Protein AF-A0A558RAY4-F1 (afdb_monomer_lite)

Secondary structure (DSSP, 8-state):
----PPTT-SHHHHHHHHHHHHHHHHHHHHHHHHHHHHHHHHTTS--TTHHHH----HHHHHHHHHHHHHHHHHHHHHHHTT----

Sequence (86 aa):
MPQDEPIGTTVADRSLQITTALSAEVVVLRERLDIVERLAAAHGLFGPGDVDAYVPEPGVAESLAAARRAFIERIFGTMRVQAPRR

Structure (mmCIF, N/CA/C/O backbone):
data_AF-A0A558RAY4-F1
#
_entry.id   AF-A0A558RAY4-F1
#
loop_
_atom_site.group_PDB
_atom_site.id
_atom_site.type_symbol
_atom_site.label_atom_id
_atom_site.label_alt_id
_atom_site.label_comp_id
_atom_site.label_asym_id
_atom_site.label_entity_id
_atom_site.label_seq_id
_atom_site.pdbx_PDB_ins_code
_atom_site.Cartn_x
_atom_site.Cartn_y
_atom_site.Cartn_z
_atom_site.occupancy
_atom_site.B_iso_or_equiv
_atom_site.auth_seq_id
_atom_site.auth_comp_id
_atom_site.auth_asym_id
_atom_site.auth_atom_id
_atom_site.pdbx_PDB_model_num
ATOM 1 N N . MET A 1 1 ? 11.748 -2.638 -45.783 1.00 47.62 1 MET A N 1
ATOM 2 C CA . MET A 1 1 ? 10.849 -2.353 -44.644 1.00 47.62 1 MET A CA 1
ATOM 3 C C . MET A 1 1 ? 11.266 -3.301 -43.535 1.00 47.62 1 MET A C 1
ATOM 5 O O . MET A 1 1 ? 11.256 -4.489 -43.827 1.00 47.62 1 MET A O 1
ATOM 9 N N . PRO A 1 2 ? 11.714 -2.856 -42.349 1.00 51.59 2 PRO A N 1
ATOM 10 C CA . PRO A 1 2 ? 11.956 -3.798 -41.267 1.00 51.59 2 PRO A CA 1
ATOM 11 C C . PRO A 1 2 ? 10.580 -4.218 -40.742 1.00 51.59 2 PRO A C 1
ATOM 13 O O . PRO A 1 2 ? 9.910 -3.461 -40.047 1.00 51.59 2 PRO A O 1
ATOM 16 N N . GLN A 1 3 ? 10.106 -5.362 -41.219 1.00 65.25 3 GLN A N 1
ATOM 17 C CA . GLN A 1 3 ? 8.921 -6.050 -40.721 1.00 65.25 3 GLN A CA 1
ATOM 18 C C . GLN A 1 3 ? 9.453 -7.224 -39.890 1.00 65.25 3 GLN A C 1
ATOM 20 O O . GLN A 1 3 ? 10.401 -7.877 -40.326 1.00 65.25 3 GLN A O 1
ATOM 25 N N . ASP A 1 4 ? 8.864 -7.418 -38.710 1.00 67.31 4 ASP A N 1
ATOM 26 C CA . ASP A 1 4 ? 9.111 -8.494 -37.734 1.00 67.31 4 ASP A CA 1
ATOM 27 C C . ASP A 1 4 ? 10.175 -8.219 -36.656 1.00 67.31 4 ASP A C 1
ATOM 29 O O . ASP A 1 4 ? 11.051 -9.041 -36.389 1.00 67.31 4 ASP A O 1
ATOM 33 N N . GLU A 1 5 ? 10.067 -7.083 -35.958 1.00 65.56 5 GLU A N 1
ATOM 34 C CA . GLU A 1 5 ? 10.615 -7.021 -34.599 1.00 65.56 5 GLU A CA 1
ATOM 35 C C . GLU A 1 5 ? 9.663 -7.787 -33.645 1.00 65.56 5 GLU A C 1
ATOM 37 O O . GLU A 1 5 ? 8.463 -7.491 -33.636 1.00 65.56 5 GLU A O 1
ATOM 42 N N . PRO A 1 6 ? 10.134 -8.800 -32.887 1.00 70.81 6 PRO A N 1
ATOM 43 C CA . PRO A 1 6 ? 9.266 -9.611 -32.037 1.00 70.81 6 PRO A CA 1
ATOM 44 C C . PRO A 1 6 ? 8.584 -8.765 -30.955 1.00 70.81 6 PRO A C 1
ATOM 46 O O . PRO A 1 6 ? 9.238 -7.983 -30.267 1.00 70.81 6 PRO A O 1
ATOM 49 N N . ILE A 1 7 ? 7.281 -8.976 -30.743 1.00 65.94 7 ILE A N 1
ATOM 50 C CA . ILE A 1 7 ? 6.545 -8.358 -29.629 1.00 65.94 7 ILE A CA 1
ATOM 51 C C . ILE A 1 7 ? 7.283 -8.682 -28.322 1.00 65.94 7 ILE A C 1
ATOM 53 O O . ILE A 1 7 ? 7.471 -9.853 -27.990 1.00 65.94 7 ILE A O 1
ATOM 57 N N . GLY A 1 8 ? 7.709 -7.655 -27.582 1.00 69.12 8 GLY A N 1
ATOM 58 C CA . GLY A 1 8 ? 8.446 -7.824 -26.325 1.00 69.12 8 GLY A CA 1
ATOM 59 C C . GLY A 1 8 ? 9.900 -7.350 -26.342 1.00 69.12 8 GLY A C 1
ATOM 60 O O . GLY A 1 8 ? 10.507 -7.284 -25.273 1.00 69.12 8 GLY A O 1
ATOM 61 N N . THR A 1 9 ? 10.484 -7.015 -27.497 1.00 77.19 9 THR A N 1
ATOM 62 C CA . THR A 1 9 ? 11.906 -6.616 -27.574 1.00 77.19 9 THR A CA 1
ATOM 63 C C . THR A 1 9 ? 12.121 -5.112 -27.472 1.00 77.19 9 THR A C 1
ATOM 65 O O . THR A 1 9 ? 13.183 -4.663 -27.010 1.00 77.19 9 THR A O 1
ATOM 68 N N . THR A 1 10 ? 11.115 -4.314 -27.830 1.00 90.56 10 THR A N 1
ATOM 69 C CA . THR A 1 10 ? 11.228 -2.856 -27.789 1.00 90.56 10 THR A CA 1
ATOM 70 C C . THR A 1 10 ? 11.297 -2.350 -26.346 1.00 90.56 10 THR A C 1
ATOM 72 O O . THR A 1 10 ? 10.940 -3.037 -25.383 1.00 90.56 10 THR A O 1
ATOM 75 N N . VAL A 1 11 ? 11.791 -1.123 -26.164 1.00 88.56 11 VAL A N 1
ATOM 76 C CA . VAL A 1 11 ? 11.738 -0.461 -24.851 1.00 88.56 11 VAL A CA 1
ATOM 77 C C . VAL A 1 11 ? 10.284 -0.275 -24.414 1.00 88.56 11 VAL A C 1
ATOM 79 O O . VAL A 1 11 ? 9.977 -0.499 -23.249 1.00 88.56 11 VAL A O 1
ATOM 82 N N . ALA A 1 12 ? 9.389 0.059 -25.349 1.00 89.75 12 ALA A N 1
ATOM 83 C CA . ALA A 1 12 ? 7.969 0.244 -25.070 1.00 89.75 12 ALA A CA 1
ATOM 84 C C . ALA A 1 12 ? 7.308 -1.046 -24.560 1.00 89.75 12 ALA A C 1
ATOM 86 O O . ALA A 1 12 ? 6.623 -1.007 -23.540 1.00 89.75 12 ALA A O 1
ATOM 87 N N . ASP A 1 13 ? 7.576 -2.190 -25.196 1.00 88.75 13 ASP A N 1
ATOM 88 C CA . ASP A 1 13 ? 7.009 -3.471 -24.763 1.00 88.75 13 ASP A CA 1
ATOM 89 C C . ASP A 1 13 ? 7.517 -3.878 -23.378 1.00 88.75 13 ASP A C 1
ATOM 91 O O . ASP A 1 13 ? 6.743 -4.324 -22.532 1.00 88.75 13 ASP A O 1
ATOM 95 N N . ARG A 1 14 ? 8.815 -3.683 -23.111 1.00 86.12 14 ARG A N 1
ATOM 96 C CA . ARG A 1 14 ? 9.405 -3.965 -21.794 1.00 86.12 14 ARG A CA 1
ATOM 97 C C . ARG A 1 14 ? 8.852 -3.043 -20.713 1.00 86.12 14 ARG A C 1
ATOM 99 O O . ARG A 1 14 ? 8.553 -3.508 -19.616 1.00 86.12 14 ARG A O 1
ATOM 106 N N . SER A 1 15 ? 8.673 -1.758 -21.013 1.00 90.19 15 SER A N 1
ATOM 107 C CA . SER A 1 15 ? 8.012 -0.823 -20.102 1.00 90.19 15 SER A CA 1
ATOM 108 C C . SER A 1 15 ? 6.575 -1.251 -19.814 1.00 90.19 15 SER A C 1
ATOM 110 O O . SER A 1 15 ? 6.193 -1.278 -18.648 1.00 90.19 15 SER A O 1
ATOM 112 N N . LEU A 1 16 ? 5.813 -1.660 -20.833 1.00 92.69 16 LEU A N 1
ATOM 113 C CA . LEU A 1 16 ? 4.454 -2.168 -20.655 1.00 92.69 16 LEU A CA 1
ATOM 114 C C . LEU A 1 16 ? 4.433 -3.415 -19.764 1.00 92.69 16 LEU A C 1
ATOM 116 O O . LEU A 1 16 ? 3.665 -3.450 -18.809 1.00 92.69 16 LEU A O 1
ATOM 120 N N . GLN A 1 17 ? 5.313 -4.392 -20.003 1.00 91.00 17 GLN A N 1
ATOM 121 C CA . GLN A 1 17 ? 5.426 -5.594 -19.165 1.00 91.00 17 GLN A CA 1
ATOM 122 C C . GLN A 1 17 ? 5.708 -5.249 -17.696 1.00 91.00 17 GLN A C 1
ATOM 124 O O . GLN A 1 17 ? 5.037 -5.766 -16.802 1.00 91.00 17 GLN A O 1
ATOM 129 N N . ILE A 1 18 ? 6.661 -4.344 -17.442 1.00 91.44 18 ILE A N 1
ATOM 130 C CA . ILE A 1 18 ? 6.989 -3.884 -16.086 1.00 91.44 18 ILE A CA 1
ATOM 131 C C . ILE A 1 18 ? 5.783 -3.186 -15.451 1.00 91.44 18 ILE A C 1
ATOM 133 O O . ILE A 1 18 ? 5.429 -3.491 -14.314 1.00 91.44 18 ILE A O 1
ATOM 137 N N . THR A 1 19 ? 5.120 -2.276 -16.167 1.00 94.88 19 THR A N 1
ATOM 138 C CA . THR A 1 19 ? 3.945 -1.561 -15.654 1.00 94.88 19 THR A CA 1
ATOM 139 C C . THR A 1 19 ? 2.782 -2.510 -15.373 1.00 94.88 19 THR A C 1
ATOM 141 O O . THR A 1 19 ? 2.123 -2.360 -14.345 1.00 94.88 19 THR A O 1
ATOM 144 N N . THR A 1 20 ? 2.542 -3.512 -16.219 1.00 95.44 20 THR A N 1
ATOM 145 C CA . THR A 1 20 ? 1.517 -4.534 -15.981 1.00 95.44 20 THR A CA 1
ATOM 146 C C . THR A 1 20 ? 1.835 -5.358 -14.735 1.00 95.44 20 THR A C 1
ATOM 148 O O . THR A 1 20 ? 0.960 -5.516 -13.885 1.00 95.44 20 THR A O 1
ATOM 151 N N . ALA A 1 21 ? 3.081 -5.817 -14.577 1.00 95.19 21 ALA A N 1
ATOM 152 C CA . ALA A 1 21 ? 3.502 -6.550 -13.384 1.00 95.19 21 ALA A CA 1
ATOM 153 C C . ALA A 1 21 ? 3.345 -5.700 -12.111 1.00 95.19 21 ALA A C 1
ATOM 155 O O . ALA A 1 21 ? 2.744 -6.145 -11.138 1.00 95.19 21 ALA A O 1
ATOM 156 N N . LEU A 1 22 ? 3.792 -4.440 -12.139 1.00 96.44 22 LEU A N 1
ATOM 157 C CA . LEU A 1 22 ? 3.618 -3.514 -11.017 1.00 96.44 22 LEU A CA 1
ATOM 158 C C . LEU A 1 22 ? 2.142 -3.240 -10.707 1.00 96.44 22 LEU A C 1
ATOM 160 O O . LEU A 1 22 ? 1.780 -3.115 -9.543 1.00 96.44 22 LEU A O 1
ATOM 164 N N . SER A 1 23 ? 1.280 -3.166 -11.723 1.00 97.19 23 SER A N 1
ATOM 165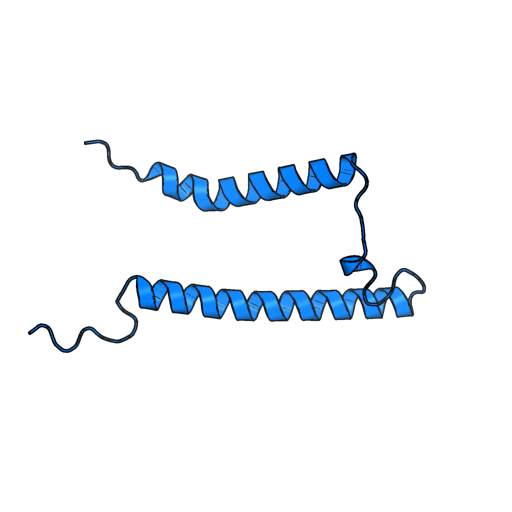 C CA . SER A 1 23 ? -0.160 -2.961 -11.522 1.00 97.19 23 SER A CA 1
ATOM 166 C C . SER A 1 23 ? -0.796 -4.136 -10.778 1.00 97.19 23 SER A C 1
ATOM 168 O O . SER A 1 23 ? -1.624 -3.914 -9.897 1.00 97.19 23 SER A O 1
ATOM 170 N N . ALA A 1 24 ? -0.381 -5.371 -11.081 1.00 97.00 24 ALA A N 1
ATOM 171 C CA . ALA A 1 24 ? -0.831 -6.554 -10.350 1.00 97.00 24 ALA A CA 1
ATOM 172 C C . ALA A 1 24 ? -0.418 -6.490 -8.869 1.00 97.00 24 ALA A C 1
ATOM 174 O O . ALA A 1 24 ? -1.252 -6.686 -7.987 1.00 97.00 24 ALA A O 1
ATOM 175 N N . GLU A 1 25 ? 0.831 -6.113 -8.584 1.00 97.88 25 GLU A N 1
ATOM 176 C CA . GLU A 1 25 ? 1.306 -5.936 -7.204 1.00 97.88 25 GLU A CA 1
ATOM 177 C C . GLU A 1 25 ? 0.559 -4.812 -6.464 1.00 97.88 25 GLU A C 1
ATOM 179 O O . GLU A 1 25 ? 0.239 -4.945 -5.284 1.00 97.88 25 GLU A O 1
ATOM 184 N N . VAL A 1 26 ? 0.217 -3.711 -7.146 1.00 97.75 26 VAL A N 1
ATOM 185 C CA . VAL A 1 26 ? -0.587 -2.622 -6.562 1.00 97.75 26 VAL A CA 1
ATOM 186 C C . VAL A 1 26 ? -1.984 -3.105 -6.166 1.00 97.75 26 VAL A C 1
ATOM 188 O O . VAL A 1 26 ? -2.469 -2.729 -5.097 1.00 97.75 26 VAL A O 1
ATOM 191 N N . VAL A 1 27 ? -2.623 -3.951 -6.981 1.00 98.06 27 VAL A N 1
ATOM 192 C CA . VAL A 1 27 ? -3.926 -4.548 -6.641 1.00 98.06 27 VAL A CA 1
ATOM 193 C C . VAL A 1 27 ? -3.808 -5.403 -5.380 1.00 98.06 27 VAL A C 1
ATOM 195 O O . VAL A 1 27 ? -4.574 -5.191 -4.442 1.00 98.06 27 VAL A O 1
ATOM 198 N N . VAL A 1 28 ? -2.799 -6.275 -5.299 1.00 98.25 28 VAL A N 1
ATOM 199 C CA . VAL A 1 28 ? -2.555 -7.113 -4.111 1.00 98.25 28 VAL A CA 1
ATOM 200 C C . VAL A 1 28 ? -2.316 -6.258 -2.863 1.00 98.25 28 VAL A C 1
ATOM 202 O O . VAL A 1 28 ? -2.841 -6.556 -1.791 1.00 98.25 28 VAL A O 1
ATOM 205 N N . LEU A 1 29 ? -1.547 -5.170 -2.966 1.00 97.44 29 LEU A N 1
ATOM 206 C CA . LEU A 1 29 ? -1.337 -4.257 -1.838 1.00 97.44 29 LEU A CA 1
ATOM 207 C C . LEU A 1 29 ? -2.638 -3.579 -1.391 1.00 97.44 29 LEU A C 1
ATOM 209 O O . LEU A 1 29 ? -2.862 -3.448 -0.188 1.00 97.44 29 LEU A O 1
ATOM 213 N N . ARG A 1 30 ? -3.508 -3.190 -2.330 1.00 96.81 30 ARG A N 1
ATOM 214 C CA . ARG A 1 30 ? -4.815 -2.599 -2.016 1.00 96.81 30 ARG A CA 1
ATOM 215 C C . ARG A 1 30 ? -5.739 -3.595 -1.316 1.00 96.81 30 ARG A C 1
ATOM 217 O O . ARG A 1 30 ? -6.353 -3.242 -0.316 1.00 96.81 30 ARG A O 1
ATOM 224 N N . GLU A 1 31 ? -5.794 -4.836 -1.791 1.00 97.88 31 GLU A N 1
ATOM 225 C CA . GLU A 1 31 ? -6.553 -5.914 -1.140 1.00 97.88 31 GLU A CA 1
ATOM 226 C C . GLU A 1 31 ? -6.039 -6.177 0.278 1.00 97.88 31 GLU A C 1
ATOM 228 O O . GLU A 1 31 ? -6.818 -6.313 1.219 1.00 97.88 31 GLU A O 1
ATOM 233 N N . ARG A 1 32 ? -4.714 -6.188 0.461 1.00 98.06 32 ARG A N 1
ATOM 234 C CA . ARG A 1 32 ? -4.110 -6.348 1.787 1.00 98.06 32 ARG A CA 1
ATOM 235 C C . ARG A 1 32 ? -4.473 -5.210 2.740 1.00 98.06 32 ARG A C 1
ATOM 237 O O . ARG A 1 32 ? -4.664 -5.489 3.919 1.00 98.06 32 ARG A O 1
ATOM 244 N N . LEU A 1 33 ? -4.565 -3.967 2.266 1.00 97.69 33 LEU A N 1
ATOM 245 C CA . LEU A 1 33 ? -5.003 -2.835 3.091 1.00 97.69 33 LEU A CA 1
ATOM 246 C C . LEU A 1 33 ? -6.468 -2.982 3.526 1.00 97.69 33 LEU A C 1
ATOM 248 O O . LEU A 1 33 ? -6.738 -2.860 4.717 1.00 97.69 33 LEU A O 1
ATOM 252 N N . ASP A 1 34 ? -7.377 -3.347 2.615 1.00 97.81 34 ASP A N 1
ATOM 253 C CA . ASP A 1 34 ? -8.789 -3.611 2.956 1.00 97.81 34 ASP A CA 1
ATOM 254 C C . ASP A 1 34 ? -8.917 -4.748 3.987 1.00 97.81 34 ASP A C 1
ATOM 256 O O . ASP A 1 34 ? -9.654 -4.636 4.967 1.00 97.81 34 ASP A O 1
ATOM 260 N N . ILE A 1 35 ? -8.133 -5.823 3.839 1.00 98.31 35 ILE A N 1
ATOM 261 C CA . ILE A 1 35 ? -8.087 -6.911 4.828 1.00 98.31 35 ILE A CA 1
ATOM 262 C C . ILE A 1 35 ? -7.598 -6.401 6.189 1.00 98.31 35 ILE A C 1
ATOM 264 O O . ILE A 1 35 ? -8.175 -6.761 7.215 1.00 98.31 35 ILE A O 1
ATOM 268 N N . VAL A 1 36 ? -6.555 -5.565 6.223 1.00 98.50 36 VAL A N 1
ATOM 269 C CA . VAL A 1 36 ? -6.043 -4.978 7.472 1.00 98.50 36 VAL A CA 1
ATOM 270 C C . VAL A 1 36 ? -7.106 -4.117 8.153 1.00 98.50 36 VAL A C 1
ATOM 272 O O . VAL A 1 36 ? -7.300 -4.272 9.356 1.00 98.50 36 VAL A O 1
ATOM 275 N N . GLU A 1 37 ? -7.826 -3.270 7.416 1.00 98.38 37 GLU A N 1
ATOM 276 C CA . GLU A 1 37 ? -8.917 -2.452 7.965 1.00 98.38 37 GLU A CA 1
ATOM 277 C C . GLU A 1 37 ? -10.066 -3.313 8.507 1.00 98.38 37 GLU A C 1
ATOM 279 O O . GLU A 1 37 ? -10.594 -3.052 9.587 1.00 98.38 37 GLU A O 1
ATOM 284 N N . ARG A 1 38 ? -10.431 -4.396 7.811 1.00 98.25 38 ARG A N 1
ATOM 285 C CA . ARG A 1 38 ? -11.454 -5.340 8.296 1.00 98.25 38 ARG A CA 1
ATOM 286 C C . ARG A 1 38 ? -11.019 -6.069 9.563 1.00 98.25 38 ARG A C 1
ATOM 288 O O . ARG A 1 38 ? -11.832 -6.251 10.469 1.00 98.25 38 ARG A O 1
ATOM 295 N N . LEU A 1 39 ? -9.756 -6.488 9.637 1.00 98.62 39 LEU A N 1
ATOM 296 C CA . LEU A 1 39 ? -9.197 -7.109 10.839 1.00 98.62 39 LEU A CA 1
ATOM 297 C C . LEU A 1 39 ? -9.152 -6.105 11.997 1.00 98.62 39 LEU A C 1
ATOM 299 O O . LEU A 1 39 ? -9.567 -6.437 13.104 1.00 98.62 39 LEU A O 1
ATOM 303 N N . ALA A 1 40 ? -8.718 -4.870 11.745 1.00 98.50 40 ALA A N 1
ATOM 304 C CA . ALA A 1 40 ? -8.717 -3.797 12.734 1.00 98.50 40 ALA A CA 1
ATOM 305 C C . ALA A 1 40 ? -10.132 -3.531 13.279 1.00 98.50 40 ALA A C 1
ATOM 307 O O . ALA A 1 40 ? -10.311 -3.463 14.499 1.00 98.50 40 ALA A O 1
ATOM 308 N N . ALA A 1 41 ? -11.145 -3.503 12.406 1.00 98.38 41 ALA A N 1
ATOM 309 C CA . ALA A 1 41 ? -12.541 -3.331 12.798 1.00 98.38 41 ALA A CA 1
ATOM 310 C C . ALA A 1 41 ? -13.035 -4.481 13.684 1.00 98.38 41 ALA A C 1
ATOM 312 O O . ALA A 1 41 ? -13.684 -4.243 14.702 1.00 98.38 41 ALA A O 1
ATOM 313 N N . ALA A 1 42 ? -12.688 -5.727 13.342 1.00 98.50 42 ALA A N 1
ATOM 314 C CA . ALA A 1 42 ? -13.026 -6.900 14.149 1.00 98.50 42 ALA A CA 1
ATOM 315 C C . ALA A 1 42 ? -12.415 -6.846 15.564 1.00 98.50 42 ALA A C 1
ATOM 317 O O . ALA A 1 42 ? -12.962 -7.435 16.495 1.00 98.50 42 ALA A O 1
ATOM 318 N N . HIS A 1 43 ? -11.315 -6.108 15.733 1.00 98.25 43 HIS A N 1
ATOM 319 C CA . HIS A 1 43 ? -10.663 -5.856 17.016 1.00 98.25 43 HIS A CA 1
ATOM 320 C C . HIS A 1 43 ? -11.070 -4.527 17.679 1.00 98.25 43 HIS A C 1
ATOM 322 O O . HIS A 1 43 ? -10.507 -4.175 18.715 1.00 98.25 43 HIS A O 1
ATOM 328 N N . GLY A 1 44 ? -12.046 -3.798 17.127 1.00 97.88 44 GLY A N 1
ATOM 329 C CA . GLY A 1 44 ? -12.541 -2.538 17.693 1.00 97.88 44 GLY A CA 1
ATOM 330 C C . GLY A 1 44 ? -11.563 -1.364 17.582 1.00 97.88 44 GLY A C 1
ATOM 331 O O . GLY A 1 44 ? -11.587 -0.477 18.432 1.00 97.88 44 GLY A O 1
ATOM 332 N N . LEU A 1 45 ? -10.679 -1.381 16.579 1.00 98.19 45 LEU A N 1
ATOM 333 C CA . LEU A 1 45 ? -9.742 -0.295 16.282 1.00 98.19 45 LEU A CA 1
ATOM 334 C C . LEU A 1 45 ? -10.366 0.669 15.251 1.00 98.19 45 LEU A C 1
ATOM 336 O O . LEU A 1 45 ? -11.382 1.294 15.536 1.00 98.19 45 LEU A O 1
ATOM 340 N N . PHE A 1 46 ? -9.773 0.787 14.064 1.00 97.69 46 PHE A N 1
ATOM 341 C CA . PHE A 1 46 ? -10.304 1.531 12.915 1.00 97.69 46 PHE A CA 1
ATOM 342 C C . PHE A 1 46 ? -10.945 0.568 11.907 1.00 97.69 46 PHE A C 1
ATOM 344 O O . PHE A 1 46 ? -10.711 -0.640 11.976 1.00 97.69 46 PHE A O 1
ATOM 351 N N . GLY A 1 47 ? -11.757 1.082 10.988 1.00 97.00 47 GLY A N 1
ATOM 352 C CA . GLY A 1 47 ? -12.496 0.295 10.009 1.00 97.00 47 GLY A CA 1
ATOM 353 C C . GLY A 1 47 ? -12.280 0.709 8.555 1.00 97.00 47 GLY A C 1
ATOM 354 O O . GLY A 1 47 ? -11.415 1.526 8.252 1.00 97.00 47 GLY A O 1
ATOM 355 N N . PRO A 1 48 ? -13.043 0.090 7.634 1.00 96.94 48 PRO A N 1
ATOM 356 C CA . PRO A 1 48 ? -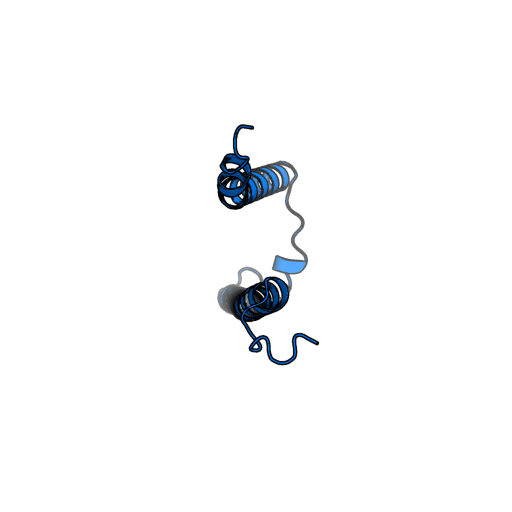12.884 0.312 6.202 1.00 96.94 48 PRO A CA 1
ATOM 357 C C . PRO A 1 48 ? -13.036 1.783 5.813 1.00 96.94 48 PRO A C 1
ATOM 359 O O . PRO A 1 48 ? -14.048 2.408 6.136 1.00 96.94 48 PRO A O 1
ATOM 362 N N . GLY A 1 49 ? -12.061 2.304 5.069 1.00 95.31 49 GLY A N 1
ATOM 363 C CA . GLY A 1 49 ? -12.045 3.684 4.582 1.00 95.31 49 GLY A CA 1
ATOM 364 C C . GLY A 1 49 ? -11.428 4.695 5.551 1.00 95.31 49 GLY A C 1
ATOM 365 O O . GLY A 1 49 ? -11.199 5.836 5.146 1.00 95.31 49 GLY A O 1
ATOM 366 N N . ASP A 1 50 ? -11.101 4.303 6.785 1.00 97.19 50 ASP A N 1
ATOM 367 C CA . ASP A 1 50 ? -10.409 5.190 7.723 1.00 97.19 50 ASP A CA 1
ATOM 368 C C . ASP A 1 50 ? -8.981 5.495 7.248 1.00 97.19 50 ASP A C 1
ATOM 370 O O . ASP A 1 50 ? -8.503 6.614 7.436 1.00 97.19 50 ASP A O 1
ATOM 374 N N . VAL A 1 51 ? -8.303 4.548 6.582 1.00 95.19 51 VAL A N 1
ATOM 375 C CA . VAL A 1 51 ? -6.973 4.785 5.991 1.00 95.19 51 VAL A CA 1
ATOM 376 C C . VAL A 1 51 ? -7.049 5.809 4.857 1.00 95.19 51 VAL A C 1
ATOM 378 O O . VAL A 1 51 ? -6.189 6.685 4.771 1.00 95.19 51 VAL A O 1
ATOM 381 N N . ASP A 1 52 ? -8.080 5.736 4.013 1.00 94.75 52 ASP A N 1
ATOM 382 C CA . ASP A 1 52 ? -8.277 6.669 2.894 1.00 94.75 52 ASP A CA 1
ATOM 383 C C . ASP A 1 52 ? -8.682 8.074 3.375 1.00 94.75 52 ASP A C 1
ATOM 385 O O . ASP A 1 52 ? -8.318 9.077 2.756 1.00 94.75 52 ASP A O 1
ATOM 389 N N . ALA A 1 53 ? -9.418 8.160 4.487 1.00 96.31 53 ALA A N 1
ATOM 390 C CA . ALA A 1 53 ? -9.828 9.419 5.107 1.00 96.31 53 ALA A CA 1
ATOM 391 C C . ALA A 1 53 ? -8.757 10.026 6.032 1.00 96.31 53 ALA A C 1
ATOM 393 O O . ALA A 1 53 ? -8.902 11.171 6.471 1.00 96.31 53 ALA A O 1
ATOM 394 N N . TYR A 1 54 ? -7.695 9.281 6.348 1.00 95.88 54 TYR A N 1
ATOM 395 C CA . TYR A 1 54 ? -6.680 9.711 7.298 1.00 95.88 54 TYR A CA 1
ATOM 396 C C . TYR A 1 54 ? -5.928 10.954 6.807 1.00 95.88 54 TYR A C 1
ATOM 398 O O . TYR A 1 54 ? -5.240 10.942 5.784 1.00 95.88 54 TYR A O 1
ATOM 406 N N . VAL A 1 55 ? -6.003 12.026 7.599 1.00 96.50 55 VAL A N 1
ATOM 407 C CA . VAL A 1 55 ? -5.216 13.243 7.398 1.00 96.50 55 VAL A CA 1
ATOM 408 C C . VAL A 1 55 ? -4.060 13.240 8.402 1.00 96.50 55 VAL A C 1
ATOM 410 O O . VAL A 1 55 ? -4.303 13.364 9.603 1.00 96.50 55 VAL A O 1
ATOM 413 N N . PRO A 1 56 ? -2.802 13.084 7.953 1.00 94.81 56 PRO A N 1
ATOM 414 C CA . PRO A 1 56 ? -1.662 13.079 8.854 1.00 94.81 56 PRO A CA 1
ATOM 415 C C . PRO A 1 56 ? -1.421 14.464 9.456 1.00 94.81 56 PRO A C 1
ATOM 417 O O . PRO A 1 56 ? -1.440 15.476 8.755 1.00 94.81 56 PRO A O 1
ATOM 420 N N . GLU A 1 57 ? -1.091 14.485 10.744 1.00 97.06 57 GLU A N 1
ATOM 421 C CA . GLU A 1 57 ? -0.555 15.673 11.411 1.00 97.06 57 GLU A CA 1
ATOM 422 C C . GLU A 1 57 ? 0.734 16.155 10.715 1.00 97.06 57 GLU A C 1
ATOM 424 O O . GLU A 1 57 ? 1.476 15.327 10.166 1.00 97.06 57 GLU A O 1
ATOM 429 N N . PRO A 1 58 ? 1.072 17.460 10.769 1.00 94.25 58 PRO A N 1
ATOM 430 C CA . PRO A 1 58 ? 2.183 18.030 10.002 1.00 94.25 58 PRO A CA 1
ATOM 431 C C . PRO A 1 58 ? 3.511 17.265 10.133 1.00 94.25 58 PRO A C 1
ATOM 433 O O . PRO A 1 58 ? 4.140 16.943 9.126 1.00 94.25 58 PRO A O 1
ATOM 436 N N . GLY A 1 59 ? 3.901 16.869 11.350 1.00 96.00 59 GLY A N 1
ATOM 437 C CA . GLY A 1 59 ? 5.142 16.112 11.569 1.00 96.00 59 GLY A CA 1
ATOM 438 C C . GLY A 1 59 ? 5.128 14.701 10.960 1.00 96.00 59 GLY A C 1
ATOM 439 O O . GLY A 1 59 ? 6.152 14.215 10.475 1.00 96.00 59 GLY A O 1
ATOM 440 N N . VAL A 1 60 ? 3.963 14.045 10.927 1.00 96.69 60 VAL A N 1
ATOM 441 C CA . VAL A 1 60 ? 3.798 12.737 10.272 1.00 96.69 60 VAL A CA 1
ATOM 442 C C . VAL A 1 60 ? 3.876 12.905 8.756 1.00 96.69 60 VAL A C 1
ATOM 444 O O . VAL A 1 60 ? 4.578 12.143 8.089 1.00 96.69 60 VAL A O 1
ATOM 447 N N . ALA A 1 61 ? 3.225 13.934 8.209 1.00 95.44 61 ALA A N 1
ATOM 448 C CA . ALA A 1 61 ? 3.260 14.241 6.782 1.00 95.44 61 ALA A CA 1
ATOM 449 C C . ALA A 1 61 ? 4.691 14.519 6.284 1.00 95.44 61 ALA A C 1
ATOM 451 O O . ALA A 1 61 ? 5.104 13.978 5.255 1.00 95.44 61 ALA A O 1
ATOM 452 N N . GLU A 1 62 ? 5.474 15.301 7.033 1.00 96.81 62 GLU A N 1
ATOM 453 C CA . GLU A 1 62 ? 6.881 15.584 6.724 1.00 96.81 62 GLU A CA 1
ATOM 454 C C . GLU A 1 62 ? 7.740 14.314 6.714 1.00 96.81 62 GLU A C 1
ATOM 456 O O . GLU A 1 62 ? 8.514 14.091 5.776 1.00 96.81 62 GLU A O 1
ATOM 461 N N . SER A 1 63 ? 7.567 13.446 7.715 1.00 96.44 63 SER A N 1
ATOM 462 C CA . SER A 1 63 ? 8.263 12.157 7.795 1.00 96.44 63 SER A CA 1
ATOM 463 C C . SER A 1 63 ? 7.936 11.258 6.596 1.00 96.44 63 SER A C 1
ATOM 465 O O . SER A 1 63 ? 8.839 10.733 5.935 1.00 96.44 63 SER A O 1
ATOM 467 N N . LEU A 1 64 ? 6.653 11.150 6.233 1.00 95.81 64 LEU A N 1
ATOM 468 C CA . LEU A 1 64 ? 6.206 10.388 5.063 1.00 95.81 64 LEU A CA 1
ATOM 469 C C . LEU A 1 64 ? 6.768 10.958 3.753 1.00 95.81 64 LEU A C 1
ATOM 471 O O . LEU A 1 64 ? 7.187 10.199 2.874 1.00 95.81 64 LEU A O 1
ATOM 475 N N . ALA A 1 65 ? 6.820 12.285 3.614 1.00 95.56 65 ALA A N 1
ATOM 476 C CA . ALA A 1 65 ? 7.402 12.944 2.448 1.00 95.56 65 ALA A CA 1
ATOM 477 C C . ALA A 1 65 ? 8.915 12.685 2.340 1.00 95.56 65 ALA A C 1
ATOM 479 O O . ALA A 1 65 ? 9.417 12.373 1.254 1.00 95.56 65 ALA A O 1
ATOM 480 N N . ALA A 1 66 ? 9.641 12.752 3.458 1.00 96.75 66 ALA A N 1
ATOM 481 C CA . ALA A 1 66 ? 11.068 12.450 3.509 1.00 96.75 66 ALA A CA 1
ATOM 482 C C . ALA A 1 66 ? 11.353 10.984 3.149 1.00 96.75 66 ALA A C 1
ATOM 484 O O . ALA A 1 66 ? 12.217 10.718 2.309 1.00 96.75 66 ALA A O 1
ATOM 485 N N . ALA A 1 67 ? 10.584 10.046 3.709 1.00 95.56 67 ALA A N 1
ATOM 486 C CA . ALA A 1 67 ? 10.690 8.624 3.397 1.00 95.56 67 ALA A CA 1
ATOM 487 C C . ALA A 1 67 ? 10.408 8.341 1.913 1.00 95.56 67 ALA A C 1
ATOM 489 O O . ALA A 1 67 ? 11.170 7.620 1.264 1.00 95.56 67 ALA A O 1
ATOM 490 N N . ARG A 1 68 ? 9.367 8.964 1.340 1.00 95.12 68 ARG A N 1
ATOM 491 C CA . ARG A 1 68 ? 9.041 8.854 -0.091 1.00 95.12 68 ARG A CA 1
ATOM 492 C C . ARG A 1 68 ? 10.175 9.375 -0.970 1.00 95.12 68 ARG A C 1
ATOM 494 O O . ARG A 1 68 ? 10.554 8.708 -1.930 1.00 95.12 68 ARG A O 1
ATOM 501 N N . ARG A 1 69 ? 10.753 10.533 -0.636 1.00 95.00 69 ARG A N 1
ATOM 502 C CA . ARG A 1 69 ? 11.895 11.095 -1.372 1.00 95.00 69 ARG A CA 1
ATOM 503 C C . ARG A 1 69 ? 13.117 10.181 -1.300 1.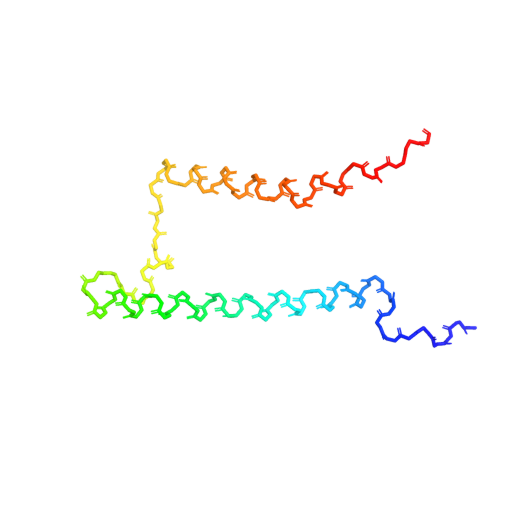00 95.00 69 ARG A C 1
ATOM 505 O O . ARG A 1 69 ? 13.709 9.900 -2.334 1.00 95.00 69 ARG A O 1
ATOM 512 N N . ALA A 1 70 ? 13.453 9.662 -0.119 1.00 93.56 70 ALA A N 1
ATOM 513 C CA . ALA A 1 70 ? 14.566 8.726 0.050 1.00 93.56 70 ALA A CA 1
ATOM 514 C C . ALA A 1 70 ? 14.360 7.424 -0.746 1.00 93.56 70 ALA A C 1
ATOM 516 O O . ALA A 1 70 ? 15.304 6.891 -1.328 1.00 93.56 70 ALA A O 1
ATOM 517 N N . PHE A 1 71 ? 13.123 6.926 -0.808 1.00 90.56 71 PHE A N 1
ATOM 518 C CA . PHE A 1 71 ? 12.769 5.763 -1.618 1.00 90.56 71 PHE A CA 1
ATOM 519 C C . PHE A 1 71 ? 12.979 6.018 -3.117 1.00 90.56 71 PHE A C 1
ATOM 521 O O . PHE A 1 71 ? 13.616 5.208 -3.790 1.00 90.56 71 PHE A O 1
ATOM 528 N N . ILE A 1 72 ? 12.491 7.157 -3.622 1.00 90.50 72 ILE A N 1
ATOM 529 C CA . ILE A 1 72 ? 12.675 7.571 -5.020 1.00 90.50 72 ILE A CA 1
ATOM 530 C C . ILE A 1 72 ? 14.168 7.725 -5.331 1.00 90.50 72 ILE A C 1
ATOM 532 O O . ILE A 1 72 ? 14.644 7.142 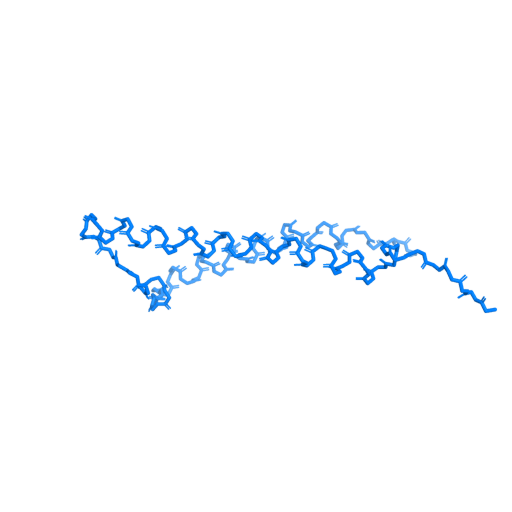-6.300 1.00 90.50 72 ILE A O 1
ATOM 536 N N . GLU A 1 73 ? 14.936 8.419 -4.492 1.00 91.31 73 GLU A N 1
ATOM 537 C CA . GLU A 1 73 ? 16.384 8.570 -4.694 1.00 91.31 73 GLU A CA 1
ATOM 538 C C . GLU A 1 73 ? 17.120 7.226 -4.696 1.00 91.31 73 GLU A C 1
ATOM 540 O O . GLU A 1 73 ? 18.016 7.015 -5.506 1.00 91.31 73 GLU A O 1
ATOM 545 N N . ARG A 1 74 ? 16.721 6.260 -3.862 1.00 87.44 74 ARG A N 1
ATOM 546 C CA . ARG A 1 74 ? 17.320 4.918 -3.888 1.00 87.44 74 ARG A CA 1
ATOM 547 C C . ARG A 1 74 ? 17.054 4.181 -5.203 1.00 87.44 74 ARG A C 1
ATOM 549 O O . ARG A 1 74 ? 17.941 3.485 -5.691 1.00 87.44 74 ARG A O 1
ATOM 556 N N . ILE A 1 75 ? 15.856 4.317 -5.772 1.00 84.56 75 ILE A N 1
ATOM 557 C CA . ILE A 1 75 ? 15.496 3.661 -7.038 1.00 84.56 75 ILE A CA 1
ATOM 558 C C . ILE A 1 75 ? 16.150 4.366 -8.228 1.00 84.56 75 ILE A C 1
ATOM 560 O O . ILE A 1 75 ? 16.756 3.715 -9.074 1.00 84.56 75 ILE A O 1
ATOM 564 N N . PHE A 1 76 ? 16.036 5.691 -8.300 1.00 82.38 76 PHE A N 1
ATOM 565 C CA . PHE A 1 76 ? 16.420 6.476 -9.475 1.00 82.38 76 PHE A CA 1
ATOM 566 C C . PHE A 1 76 ? 17.849 7.027 -9.406 1.00 82.38 76 PHE A C 1
ATOM 568 O O . PHE A 1 76 ? 18.454 7.300 -10.444 1.00 82.38 76 PHE A O 1
ATOM 575 N N . GLY A 1 77 ? 18.428 7.156 -8.214 1.00 73.25 77 GLY A N 1
ATOM 576 C CA . GLY A 1 77 ? 19.802 7.618 -8.020 1.00 73.25 77 GLY A CA 1
ATOM 577 C C . GLY A 1 77 ? 20.833 6.696 -8.672 1.00 73.25 77 GLY A C 1
ATOM 578 O O . GLY A 1 77 ? 21.831 7.178 -9.201 1.00 73.25 77 GLY A O 1
ATOM 579 N N . THR A 1 78 ? 20.558 5.389 -8.745 1.00 64.75 78 THR A N 1
ATOM 580 C CA . THR A 1 78 ? 21.411 4.415 -9.452 1.00 64.75 78 THR A CA 1
ATOM 581 C C . THR A 1 78 ? 21.422 4.634 -10.968 1.00 64.75 78 THR A C 1
ATOM 583 O O . THR A 1 78 ? 22.462 4.470 -11.602 1.00 64.75 78 THR A O 1
ATOM 586 N N . MET A 1 79 ? 20.306 5.089 -11.551 1.00 60.62 79 MET A N 1
ATOM 587 C CA . MET A 1 79 ? 20.204 5.390 -12.984 1.00 60.62 79 MET A CA 1
ATOM 588 C C . MET A 1 79 ? 20.907 6.700 -13.364 1.00 60.62 79 MET A C 1
ATOM 590 O O . MET A 1 79 ? 21.441 6.817 -14.465 1.00 60.62 79 MET A O 1
ATOM 594 N N . ARG A 1 80 ? 20.980 7.678 -12.450 1.00 58.81 80 ARG A N 1
ATOM 595 C CA . ARG A 1 80 ? 21.692 8.952 -12.684 1.00 58.81 80 ARG A CA 1
ATOM 596 C C . ARG A 1 80 ? 23.213 8.789 -12.769 1.00 58.81 80 ARG A C 1
ATOM 598 O O . ARG A 1 80 ? 23.876 9.619 -13.383 1.00 58.81 80 ARG A O 1
ATOM 605 N N . VAL A 1 81 ? 23.769 7.729 -12.177 1.00 55.84 81 VAL A N 1
ATOM 606 C CA . VAL A 1 81 ? 25.219 7.450 -12.166 1.00 55.84 81 VAL A CA 1
ATOM 607 C C . VAL A 1 81 ? 25.724 6.899 -13.515 1.00 55.84 81 VAL A C 1
ATOM 609 O O . VAL A 1 81 ? 26.928 6.860 -13.749 1.00 55.84 81 VAL A O 1
ATOM 612 N N . GLN A 1 82 ? 24.834 6.558 -14.455 1.00 47.50 82 GLN A N 1
ATOM 613 C CA . GLN A 1 82 ? 25.181 6.041 -15.789 1.00 47.50 82 GLN A CA 1
ATOM 614 C C . GLN A 1 82 ? 25.111 7.094 -16.910 1.00 47.50 82 GLN A C 1
ATOM 616 O O . GLN A 1 82 ? 24.788 6.771 -18.050 1.00 47.50 82 GLN A O 1
ATOM 621 N N . ALA A 1 83 ? 25.442 8.358 -16.633 1.00 43.19 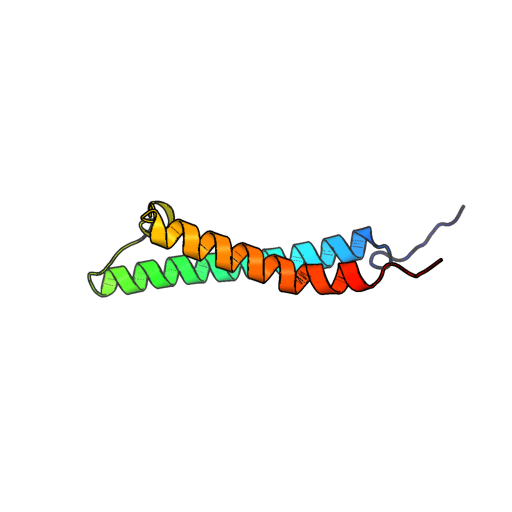83 ALA A N 1
ATOM 622 C CA . ALA A 1 83 ? 25.794 9.286 -17.708 1.00 43.19 83 ALA A CA 1
ATOM 623 C C . ALA A 1 83 ? 27.261 9.028 -18.118 1.00 43.19 83 ALA A C 1
ATOM 625 O O . ALA A 1 83 ? 28.162 9.293 -17.315 1.00 43.19 83 ALA A O 1
ATOM 626 N N . PRO A 1 84 ? 27.546 8.486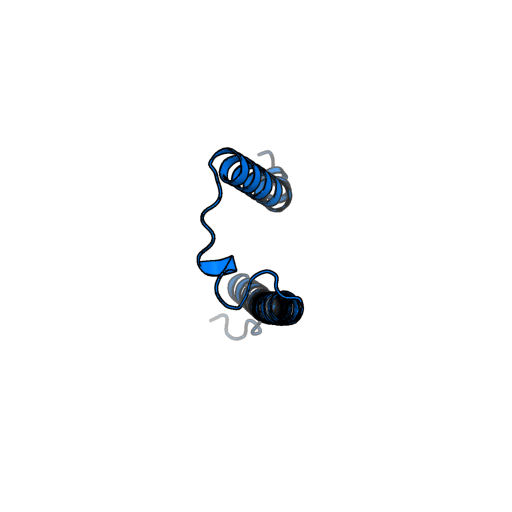 -19.320 1.00 47.19 84 PRO A N 1
ATOM 627 C CA . PRO A 1 84 ? 28.919 8.297 -19.765 1.00 47.19 84 PRO A CA 1
ATOM 628 C C . PRO A 1 84 ? 29.619 9.655 -19.871 1.00 47.19 84 PRO A C 1
ATOM 630 O O . PRO A 1 84 ? 29.121 10.571 -20.527 1.00 47.19 84 PRO A O 1
ATOM 633 N N . ARG A 1 85 ? 30.793 9.762 -19.238 1.00 51.03 85 ARG A N 1
ATOM 634 C CA . ARG A 1 85 ? 31.757 10.832 -19.512 1.00 51.03 85 ARG A CA 1
ATOM 635 C C . ARG A 1 85 ? 32.089 10.781 -21.007 1.00 51.03 85 ARG A C 1
ATOM 637 O O . ARG A 1 85 ? 32.668 9.795 -21.458 1.00 51.03 85 ARG A O 1
ATOM 644 N N . ARG A 1 86 ? 31.676 11.804 -21.754 1.00 50.25 86 ARG A N 1
ATOM 645 C CA . ARG A 1 86 ? 32.238 12.133 -23.067 1.00 50.25 86 ARG A CA 1
ATOM 646 C C . ARG A 1 86 ? 33.249 13.252 -22.901 1.00 50.25 86 ARG A C 1
ATOM 648 O O . ARG A 1 86 ? 32.991 14.125 -22.042 1.00 50.25 86 ARG A O 1
#

Organism: NCBI:txid2529389

Radius of gyration: 20.42 Å; chains: 1; bounding box: 45×28×62 Å

pLDDT: mean 87.23, std 15.76, range [43.19, 98.62]

Foldseek 3Di:
DPPDDDQQPDPVSVVVVVVVVVVVVVVVVVVVVQVVQCVCVVVVHHHPCCVVVDDDDPVVVVVVVVVVVVVCCVVCVVVVVPPDDD